Protein AF-0000000086029700 (afdb_homodimer)

Solvent-accessible surface area (backbone atoms only — not comparable to full-atom values): 9489 Å² total; per-residue (Å²): 131,65,52,35,23,38,30,34,36,45,44,77,79,45,100,78,23,64,50,75,41,82,31,35,38,14,77,38,68,68,56,37,50,50,51,49,59,67,33,43,76,22,49,47,34,49,80,44,67,81,25,59,49,75,43,85,39,52,56,65,47,70,49,62,72,76,36,47,86,49,66,68,66,66,65,61,44,76,80,74,69,80,131,132,64,51,34,22,38,32,34,35,44,42,78,78,46,100,80,24,63,50,76,42,83,31,33,40,15,75,38,67,68,56,36,51,49,51,48,60,67,34,43,77,22,50,45,35,48,80,44,67,83,24,58,46,74,42,84,40,50,56,65,46,70,50,63,72,77,38,46,87,49,66,66,64,66,64,61,42,77,81,78,68,80,130

Radius of gyration: 19.11 Å; Cα contacts (8 Å, |Δi|>4): 287; chains: 2; bounding box: 39×76×29 Å

Nearest PDB structures (foldseek):
  7olc-assembly1_LS  TM=3.532E-01  e=3.065E+00  Thermochaetoides thermophila DSM 1495
  7olc-assembly1_LS  TM=3.529E-01  e=3.056E+00  Thermochaetoides thermophila DSM 1495

pLDDT: mean 89.86, std 14.54, range [38.81, 98.88]

Foldseek 3Di:
DFKKKWKKFWDDPDPVDIDIGGDDIGRDPVVNVVSLVVCCVPPPNVVPVVRMDMDIDGPPDDPCPVPDDDCCVVVPPPPPDPD/DFKKKWKKFWDDPDPVDIDIGGDDIGRDPVVSVVSLVVCCVPPPNVVPVVRMDMDIDGPPDDPCPVPDDDCCVVVPPPPPDPD

Secondary structure (DSSP, 8-state):
--EEEEEEEEEEEETTEEEEEEEEEESSHHHHHHHHHHHTTSTTTTT-GGGEEEEEEETT--SSTT----HHHHHHS------/--EEEEEEEEEEEETTEEEEEEEEEESSHHHHHHHHHHHTTSTTGGG-GGGEEEEEEETT--SSTT----HHHHHHS------

InterPro domains:
  IPR055760 Domain of unknown function DUF7336 [PF24024] (2-67)

Structure (mmCIF, N/CA/C/O backbone):
data_AF-0000000086029700-model_v1
#
loop_
_entity.id
_entity.type
_entity.pdbx_description
1 polymer 'DUF7336 domain-containing protein'
#
loop_
_atom_site.group_PDB
_atom_site.id
_atom_site.type_symbol
_atom_site.label_atom_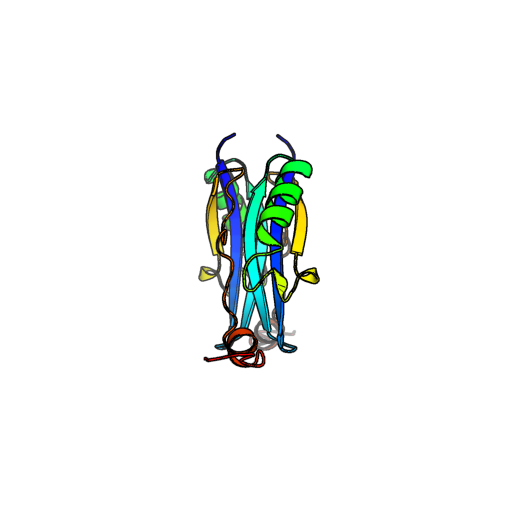id
_atom_site.label_alt_id
_atom_site.label_comp_id
_atom_site.label_asym_id
_atom_site.label_entity_id
_atom_site.label_seq_id
_atom_site.pdbx_PDB_ins_code
_atom_site.Cartn_x
_atom_site.Cartn_y
_atom_site.Cartn_z
_atom_site.occupancy
_atom_site.B_iso_or_equiv
_atom_site.auth_seq_id
_atom_site.auth_comp_id
_atom_site.auth_asym_id
_atom_site.auth_atom_id
_atom_site.pdbx_PDB_model_num
ATOM 1 N N . MET A 1 1 ? 21.453 2.914 -2.566 1 87.19 1 MET A N 1
ATOM 2 C CA . MET A 1 1 ? 20.219 2.586 -3.289 1 87.19 1 MET A CA 1
ATOM 3 C C . MET A 1 1 ? 19.219 3.729 -3.201 1 87.19 1 MET A C 1
ATOM 5 O O . MET A 1 1 ? 18.828 4.129 -2.104 1 87.19 1 MET A O 1
ATOM 9 N N . LYS A 1 2 ? 18.969 4.426 -4.324 1 96.94 2 LYS A N 1
ATOM 10 C CA . LYS A 1 2 ? 18.141 5.629 -4.395 1 96.94 2 LYS A CA 1
ATOM 11 C C . LYS A 1 2 ? 16.672 5.281 -4.605 1 96.94 2 LYS A C 1
ATOM 13 O O . LYS A 1 2 ? 15.781 5.992 -4.125 1 96.94 2 LYS A O 1
ATOM 18 N N . TYR A 1 3 ? 16.469 4.188 -5.281 1 98.56 3 TYR A N 1
ATOM 19 C CA . TYR A 1 3 ? 15.109 3.809 -5.648 1 98.56 3 TYR A CA 1
ATOM 20 C C . TYR A 1 3 ? 14.836 2.352 -5.289 1 98.56 3 TYR A C 1
ATOM 22 O O . TYR A 1 3 ? 15.758 1.528 -5.27 1 98.56 3 TYR A O 1
ATOM 30 N N . VAL A 1 4 ? 13.617 2.031 -4.98 1 98.81 4 VAL A N 1
ATOM 31 C CA . VAL A 1 4 ? 13.086 0.672 -4.898 1 98.81 4 VAL A CA 1
ATOM 32 C C . VAL A 1 4 ? 11.805 0.563 -5.723 1 98.81 4 VAL A C 1
ATOM 34 O O . VAL A 1 4 ? 11.312 1.563 -6.246 1 98.81 4 VAL A O 1
ATOM 37 N N . PHE A 1 5 ? 11.406 -0.665 -5.879 1 98.88 5 PHE A N 1
ATOM 38 C CA . PHE A 1 5 ? 10.211 -0.938 -6.668 1 98.88 5 PHE A CA 1
ATOM 39 C C . PHE A 1 5 ? 9.164 -1.675 -5.836 1 98.88 5 PHE A C 1
ATOM 41 O O . PHE A 1 5 ? 9.43 -2.766 -5.324 1 98.88 5 PHE A O 1
ATOM 48 N N . LEU A 1 6 ? 8.07 -0.982 -5.723 1 98.81 6 LEU A N 1
ATOM 49 C CA . LEU A 1 6 ? 6.949 -1.562 -4.988 1 98.81 6 LEU A CA 1
ATOM 50 C C . LEU A 1 6 ? 6.016 -2.314 -5.934 1 98.81 6 LEU A C 1
ATOM 52 O O . LEU A 1 6 ? 5.547 -1.754 -6.926 1 98.81 6 LEU A O 1
ATOM 56 N N . LEU A 1 7 ? 5.812 -3.623 -5.652 1 98.88 7 LEU A N 1
ATOM 57 C CA . LEU A 1 7 ? 4.844 -4.43 -6.387 1 98.88 7 LEU A CA 1
ATOM 58 C C . LEU A 1 7 ? 3.541 -4.562 -5.605 1 98.88 7 LEU A C 1
ATOM 60 O O . LEU A 1 7 ? 3.557 -4.895 -4.414 1 98.88 7 LEU A O 1
ATOM 64 N N . GLY A 1 8 ? 2.488 -4.25 -6.215 1 98.5 8 GLY A N 1
ATOM 65 C CA . GLY A 1 8 ? 1.173 -4.441 -5.625 1 98.5 8 GLY A CA 1
ATOM 66 C C . GLY A 1 8 ? 0.154 -4.988 -6.605 1 98.5 8 GLY A C 1
ATOM 67 O O . GLY A 1 8 ? 0.476 -5.242 -7.77 1 98.5 8 GLY A O 1
ATOM 68 N N . HIS A 1 9 ? -1.062 -5.289 -6.09 1 98.31 9 HIS A N 1
ATOM 69 C CA . HIS A 1 9 ? -2.193 -5.75 -6.887 1 98.31 9 HIS A CA 1
ATOM 70 C C . HIS A 1 9 ? -3.498 -5.121 -6.406 1 98.31 9 HIS A C 1
ATOM 72 O O . HIS A 1 9 ? -3.736 -5.02 -5.199 1 98.31 9 HIS A O 1
ATOM 78 N N . VAL A 1 10 ? -4.215 -4.66 -7.344 1 96.25 10 VAL A N 1
ATOM 79 C CA . VAL A 1 10 ? -5.492 -4.055 -6.984 1 96.25 10 VAL A CA 1
ATOM 80 C C . VAL A 1 10 ? -6.617 -4.723 -7.773 1 96.25 10 VAL A C 1
ATOM 82 O O . VAL A 1 10 ? -6.488 -4.953 -8.977 1 96.25 10 VAL A O 1
ATOM 85 N N . ARG A 1 11 ? -7.582 -5.145 -7.047 1 92.56 11 ARG A N 1
ATOM 86 C CA . ARG A 1 11 ? -8.805 -5.672 -7.637 1 92.56 11 ARG A CA 1
ATOM 87 C C . ARG A 1 11 ? -10.008 -4.809 -7.262 1 92.56 11 ARG A C 1
ATOM 89 O O . ARG A 1 11 ? -10.266 -4.574 -6.078 1 92.56 11 ARG A O 1
ATOM 96 N N . GLN A 1 12 ? -10.703 -4.395 -8.32 1 87.81 12 GLN A N 1
ATOM 97 C CA . GLN A 1 12 ? -11.93 -3.65 -8.055 1 87.81 12 GLN A CA 1
ATOM 98 C C . GLN A 1 12 ? -13.086 -4.594 -7.723 1 87.81 12 GLN A C 1
ATOM 100 O O . GLN A 1 12 ? -13.586 -5.293 -8.602 1 87.81 12 GLN A O 1
ATOM 105 N N . ARG A 1 13 ? -13.477 -4.617 -6.465 1 83.5 13 ARG A N 1
ATOM 106 C CA . ARG A 1 13 ? -14.555 -5.496 -6.023 1 83.5 13 ARG A CA 1
ATOM 107 C C . ARG A 1 13 ? -15.922 -4.883 -6.336 1 83.5 13 ARG A C 1
ATOM 109 O O . ARG A 1 13 ? -16.859 -5.598 -6.707 1 83.5 13 ARG A O 1
ATOM 116 N N . SER A 1 14 ? -15.969 -3.594 -6.246 1 81.5 14 SER A N 1
ATOM 117 C CA . SER A 1 14 ? -17.156 -2.795 -6.559 1 81.5 14 SER A CA 1
ATOM 118 C C . SER A 1 14 ? -16.766 -1.371 -6.945 1 81.5 14 SER A C 1
ATOM 120 O O . SER A 1 14 ? -15.594 -0.998 -6.879 1 81.5 14 SER A O 1
ATOM 122 N N . PRO A 1 15 ? -17.75 -0.636 -7.348 1 78.56 15 PRO A N 1
ATOM 123 C CA . PRO A 1 15 ? -17.438 0.747 -7.707 1 78.56 15 PRO A CA 1
ATOM 124 C C . PRO A 1 15 ? -16.766 1.516 -6.566 1 78.56 15 PRO A C 1
ATOM 126 O O . PRO A 1 15 ? -16.031 2.479 -6.809 1 78.56 15 PRO A O 1
ATOM 129 N N . TYR A 1 16 ? -16.969 1.039 -5.359 1 75.62 16 TYR A N 1
ATOM 130 C CA . TYR A 1 16 ? -16.484 1.848 -4.246 1 75.62 16 TYR A CA 1
ATOM 131 C C . TYR A 1 16 ? -15.461 1.086 -3.424 1 75.62 16 TYR A C 1
ATOM 133 O O . TYR A 1 16 ? -14.953 1.597 -2.42 1 75.62 16 TYR A O 1
ATOM 141 N N . HIS A 1 17 ? -15.164 -0.103 -3.896 1 81.94 17 HIS A N 1
ATOM 142 C CA . HIS A 1 17 ? -14.312 -0.921 -3.041 1 81.94 17 HIS A CA 1
ATOM 143 C C . HIS A 1 17 ? -13.211 -1.601 -3.848 1 81.94 17 HIS A C 1
ATOM 145 O O . HIS A 1 17 ? -13.492 -2.391 -4.75 1 81.94 17 HIS A O 1
ATOM 151 N N . ASP A 1 18 ? -12.047 -1.181 -3.543 1 87.44 18 ASP A N 1
ATOM 152 C CA . ASP A 1 18 ? -10.875 -1.869 -4.074 1 87.44 18 ASP A CA 1
ATOM 153 C C . ASP A 1 18 ? -10.219 -2.74 -3.006 1 87.44 18 ASP A C 1
ATOM 155 O O . ASP A 1 18 ? -10.266 -2.418 -1.818 1 87.44 18 ASP A O 1
ATOM 159 N N . ASP A 1 19 ? -9.773 -3.822 -3.412 1 91.19 19 ASP A N 1
ATOM 160 C CA . ASP A 1 19 ? -8.922 -4.691 -2.607 1 91.19 19 ASP A CA 1
ATOM 161 C C . ASP A 1 19 ? -7.461 -4.582 -3.047 1 91.19 19 ASP A C 1
ATOM 163 O O . ASP A 1 19 ? -7.09 -5.082 -4.113 1 91.19 19 ASP A O 1
ATOM 167 N N . ILE A 1 20 ? -6.66 -3.869 -2.252 1 94.25 20 ILE A N 1
ATOM 168 C CA . ILE A 1 20 ? -5.266 -3.607 -2.592 1 94.25 20 ILE A CA 1
ATOM 169 C C . ILE A 1 20 ? -4.355 -4.508 -1.763 1 94.25 20 ILE A C 1
ATOM 171 O O . ILE A 1 20 ? -4.559 -4.668 -0.556 1 94.25 20 ILE A O 1
ATOM 175 N N . LYS A 1 21 ? -3.439 -5.113 -2.465 1 95.69 21 LYS A N 1
ATOM 176 C CA . LYS A 1 21 ? -2.441 -5.969 -1.831 1 95.69 21 LYS A CA 1
ATOM 177 C C . LYS A 1 21 ? -1.032 -5.426 -2.047 1 95.69 21 LYS A C 1
ATOM 179 O O . LYS A 1 21 ? -0.647 -5.113 -3.176 1 95.69 21 LYS A O 1
ATOM 184 N N . HIS A 1 22 ? -0.345 -5.27 -0.937 1 97.25 22 HIS A N 1
ATOM 185 C CA . HIS A 1 22 ? 1.093 -5.035 -1.005 1 97.25 22 HIS A CA 1
ATOM 186 C C . HIS A 1 22 ? 1.86 -6.348 -1.109 1 97.25 22 HIS A C 1
ATOM 188 O O . HIS A 1 22 ? 1.905 -7.125 -0.152 1 97.25 22 HIS A O 1
ATOM 194 N N . ILE A 1 23 ? 2.482 -6.562 -2.227 1 98.62 23 ILE A N 1
ATOM 195 C CA . ILE A 1 23 ? 3.117 -7.848 -2.496 1 98.62 23 ILE A CA 1
ATOM 196 C C . ILE A 1 23 ? 4.57 -7.812 -2.033 1 98.62 23 ILE A C 1
ATOM 198 O O . ILE A 1 23 ? 5.082 -8.797 -1.495 1 98.62 23 ILE A O 1
ATOM 202 N N . GLY A 1 24 ? 5.297 -6.785 -2.365 1 98.75 24 GLY A N 1
ATOM 203 C CA . GLY A 1 24 ? 6.684 -6.715 -1.928 1 98.75 24 GLY A CA 1
ATOM 204 C C . GLY A 1 24 ? 7.406 -5.477 -2.43 1 98.75 24 GLY A C 1
ATOM 205 O O . GLY A 1 24 ? 6.859 -4.715 -3.23 1 98.75 24 GLY A O 1
ATOM 206 N N . VAL A 1 25 ? 8.609 -5.305 -1.874 1 98.88 25 VAL A N 1
ATOM 207 C CA . VAL A 1 25 ? 9.539 -4.25 -2.285 1 98.88 25 VAL A CA 1
ATOM 208 C C . VAL A 1 25 ? 10.82 -4.875 -2.828 1 98.88 25 VAL A C 1
ATOM 210 O O . VAL A 1 25 ? 11.398 -5.77 -2.205 1 98.88 25 VAL A O 1
ATOM 213 N N . PHE A 1 26 ? 11.281 -4.355 -3.965 1 98.81 26 PHE A N 1
ATOM 214 C CA . PHE A 1 26 ? 12.398 -4.98 -4.66 1 98.81 26 PHE A CA 1
ATOM 215 C C . PHE A 1 26 ? 13.453 -3.947 -5.031 1 98.81 26 PHE A C 1
ATOM 217 O O . PHE A 1 26 ? 13.125 -2.789 -5.297 1 98.81 26 PHE A O 1
ATOM 224 N N . ALA A 1 27 ? 14.672 -4.375 -5.164 1 98.44 27 ALA A N 1
ATOM 225 C CA . ALA A 1 27 ? 15.805 -3.49 -5.438 1 98.44 27 ALA A CA 1
ATOM 226 C C . ALA A 1 27 ? 15.828 -3.062 -6.902 1 98.44 27 ALA A C 1
ATOM 228 O O . ALA A 1 27 ? 16.281 -1.966 -7.23 1 98.44 27 ALA A O 1
ATOM 229 N N . THR A 1 28 ? 15.359 -3.947 -7.797 1 98.56 28 THR A N 1
ATOM 230 C CA . THR A 1 28 ? 15.375 -3.631 -9.219 1 98.56 28 THR A CA 1
ATOM 231 C C . THR A 1 28 ? 14.008 -3.871 -9.844 1 98.56 28 THR A C 1
ATOM 233 O O . THR A 1 28 ? 13.211 -4.648 -9.32 1 98.56 28 THR A O 1
ATOM 236 N N . LEU A 1 29 ? 13.75 -3.148 -10.922 1 98.75 29 LEU A N 1
ATOM 237 C CA . LEU A 1 29 ? 12.531 -3.385 -11.688 1 98.75 29 LEU A CA 1
ATOM 238 C C . LEU A 1 29 ? 12.461 -4.836 -12.156 1 98.75 29 LEU A C 1
ATOM 240 O O . LEU A 1 29 ? 11.383 -5.441 -12.133 1 98.75 29 LEU A O 1
ATOM 244 N N . ALA A 1 30 ? 13.578 -5.441 -12.594 1 98.75 30 ALA A N 1
ATOM 245 C CA . ALA A 1 30 ? 13.641 -6.82 -13.07 1 98.75 30 ALA A CA 1
ATOM 246 C C . ALA A 1 30 ? 13.164 -7.793 -11.992 1 98.75 30 ALA A C 1
ATOM 248 O O . ALA A 1 30 ? 12.414 -8.727 -12.273 1 98.75 30 ALA A O 1
ATOM 249 N N . ASP A 1 31 ? 13.57 -7.582 -10.719 1 98.62 31 ASP A N 1
ATOM 250 C CA . ASP A 1 31 ? 13.156 -8.445 -9.617 1 98.62 31 ASP A CA 1
ATOM 251 C C . ASP A 1 31 ? 11.656 -8.328 -9.359 1 98.62 31 ASP A C 1
ATOM 253 O O . ASP A 1 31 ? 10.992 -9.328 -9.055 1 98.62 31 ASP A O 1
ATOM 257 N N . ALA A 1 32 ? 11.117 -7.109 -9.406 1 98.88 32 ALA A N 1
ATOM 258 C CA . ALA A 1 32 ? 9.688 -6.906 -9.219 1 98.88 32 ALA A CA 1
ATOM 259 C C . ALA A 1 32 ? 8.883 -7.617 -10.305 1 98.88 32 ALA A C 1
ATOM 261 O O . ALA A 1 32 ? 7.875 -8.266 -10.008 1 98.88 32 ALA A O 1
ATOM 262 N N . ARG A 1 33 ? 9.336 -7.496 -11.516 1 98.88 33 ARG A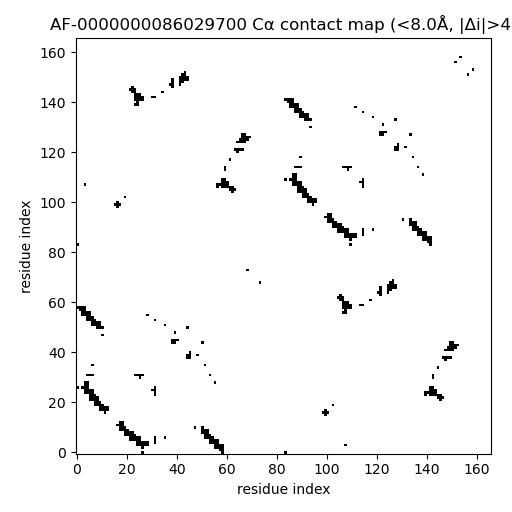 N 1
ATOM 263 C CA . ARG A 1 33 ? 8.664 -8.148 -12.633 1 98.88 33 ARG A CA 1
ATOM 264 C C . ARG A 1 33 ? 8.742 -9.664 -12.516 1 98.88 33 ARG A C 1
ATOM 266 O O . ARG A 1 33 ? 7.793 -10.367 -12.859 1 98.88 33 ARG A O 1
ATOM 273 N N . HIS A 1 34 ? 9.883 -10.148 -12.07 1 98.75 34 HIS A N 1
ATOM 274 C CA . HIS A 1 34 ? 10.016 -11.578 -11.828 1 98.75 34 HIS A CA 1
ATOM 275 C C . HIS A 1 34 ? 9 -12.062 -10.789 1 98.75 34 HIS A C 1
ATOM 277 O O . HIS A 1 34 ? 8.359 -13.094 -10.977 1 98.75 34 HIS A O 1
ATOM 283 N N . ALA A 1 35 ? 8.875 -11.344 -9.688 1 98.81 35 ALA A N 1
ATOM 284 C CA . ALA A 1 35 ? 7.887 -11.664 -8.656 1 98.81 35 ALA A CA 1
ATOM 285 C C . ALA A 1 35 ? 6.473 -11.633 -9.227 1 98.81 35 ALA A C 1
ATOM 287 O O . ALA A 1 35 ? 5.664 -12.523 -8.953 1 98.81 35 ALA A O 1
ATOM 288 N N . GLN A 1 36 ? 6.207 -10.555 -10.023 1 98.88 36 GLN A N 1
ATOM 289 C CA . GLN A 1 36 ? 4.922 -10.477 -10.703 1 98.88 36 GLN A CA 1
ATOM 290 C C . GLN A 1 36 ? 4.66 -11.734 -11.531 1 98.88 36 GLN A C 1
ATOM 292 O O . GLN A 1 36 ? 3.572 -12.312 -11.469 1 98.88 36 GLN A O 1
ATOM 297 N N . ALA A 1 37 ? 5.617 -12.211 -12.312 1 98.69 37 ALA A N 1
ATOM 298 C CA . ALA A 1 37 ? 5.492 -13.383 -13.164 1 98.69 37 ALA A CA 1
ATOM 299 C C . ALA A 1 37 ? 5.242 -14.641 -12.336 1 98.69 37 ALA A C 1
ATOM 301 O O . ALA A 1 37 ? 4.457 -15.508 -12.734 1 98.69 37 ALA A O 1
ATOM 302 N N . GLN A 1 38 ? 5.883 -14.719 -11.195 1 98.38 38 GLN A N 1
ATOM 303 C CA . GLN A 1 38 ? 5.715 -15.875 -10.32 1 98.38 38 GLN A CA 1
ATOM 304 C C . GLN A 1 38 ? 4.289 -15.945 -9.781 1 98.38 38 GLN A C 1
ATOM 306 O O . GLN A 1 38 ? 3.768 -17.047 -9.539 1 98.38 38 GLN A O 1
ATOM 311 N N . LEU A 1 39 ? 3.674 -14.812 -9.617 1 98.56 39 LEU A N 1
ATOM 312 C CA . LEU A 1 39 ? 2.359 -14.781 -8.984 1 98.56 39 LEU A CA 1
ATOM 313 C C . LEU A 1 39 ? 1.251 -14.852 -10.031 1 98.56 39 LEU A C 1
ATOM 315 O O . LEU A 1 39 ? 0.107 -15.18 -9.703 1 98.56 39 LEU A O 1
ATOM 319 N N . SER A 1 40 ? 1.529 -14.57 -11.32 1 97.81 40 SER A N 1
ATOM 320 C CA . SER A 1 40 ? 0.536 -14.344 -12.367 1 97.81 40 SER A CA 1
ATOM 321 C C . SER A 1 40 ? -0.312 -15.586 -12.609 1 97.81 40 SER A C 1
ATOM 323 O O . SER A 1 40 ? -1.45 -15.484 -13.07 1 97.81 40 SER A O 1
ATOM 325 N N . ASP A 1 41 ? 0.172 -16.781 -12.227 1 96.75 41 ASP A N 1
ATOM 326 C CA . ASP A 1 41 ? -0.606 -18 -12.477 1 96.75 41 ASP A CA 1
ATOM 327 C C . ASP A 1 41 ? -1.24 -18.516 -11.188 1 96.75 41 ASP A C 1
ATOM 329 O O . ASP A 1 41 ? -1.928 -19.547 -11.203 1 96.75 41 ASP A O 1
ATOM 333 N N . LYS A 1 42 ? -1.031 -17.891 -10.094 1 96.94 42 LYS A N 1
ATOM 334 C CA . LYS A 1 42 ? -1.57 -18.312 -8.805 1 96.94 42 LYS A CA 1
ATOM 335 C C . LYS A 1 42 ? -3.055 -17.984 -8.695 1 96.94 42 LYS A C 1
ATOM 337 O O . LYS A 1 42 ? -3.527 -17.016 -9.289 1 96.94 42 LYS A O 1
ATOM 342 N N . PRO A 1 43 ? -3.783 -18.766 -7.84 1 95.19 43 PRO A N 1
ATOM 343 C CA . PRO A 1 43 ? -5.199 -18.469 -7.617 1 95.19 43 PRO A CA 1
ATOM 344 C C . PRO A 1 43 ? -5.445 -17.016 -7.219 1 95.19 43 PRO A C 1
ATOM 346 O O . PRO A 1 43 ? -4.684 -16.453 -6.426 1 95.19 43 PRO A O 1
ATOM 349 N N . GLY A 1 44 ? -6.523 -16.406 -7.781 1 94.62 44 GLY A N 1
ATOM 350 C CA . GLY A 1 44 ? -6.809 -15 -7.539 1 94.62 44 GLY A CA 1
ATOM 351 C C . GLY A 1 44 ? -6.105 -14.07 -8.508 1 94.62 44 GLY A C 1
ATOM 352 O O . GLY A 1 44 ? -6.754 -13.359 -9.273 1 94.62 44 GLY A O 1
ATOM 353 N N . PHE A 1 45 ? -4.793 -14.172 -8.555 1 97.06 45 PHE A N 1
ATOM 354 C CA . PHE A 1 45 ? -3.996 -13.32 -9.43 1 97.06 45 PHE A CA 1
ATOM 355 C C . PHE A 1 45 ? -4.254 -13.648 -10.898 1 97.06 45 PHE A C 1
ATOM 357 O O . PHE A 1 45 ? -4.34 -12.75 -11.734 1 97.06 45 PHE A O 1
ATOM 364 N N . ARG A 1 46 ? -4.426 -14.938 -11.141 1 95.69 46 ARG A N 1
ATOM 365 C CA . ARG A 1 46 ? -4.633 -15.359 -12.523 1 95.69 46 ARG A CA 1
ATOM 366 C C . ARG A 1 46 ? -5.98 -14.891 -13.047 1 95.69 46 ARG A C 1
ATOM 368 O O . ARG A 1 46 ? -6.164 -14.734 -14.258 1 95.69 46 ARG A O 1
ATOM 375 N N . ASP A 1 47 ? -6.938 -14.648 -12.148 1 94.06 47 ASP A N 1
ATOM 376 C CA . ASP A 1 47 ? -8.281 -14.211 -12.516 1 94.06 47 ASP A CA 1
ATOM 377 C C . ASP A 1 47 ? -8.328 -12.695 -12.719 1 94.06 47 ASP A C 1
ATOM 379 O O . ASP A 1 47 ? -9.266 -12.18 -13.336 1 94.06 47 ASP A O 1
ATOM 383 N N . TYR A 1 48 ? -7.367 -12 -12.18 1 95.31 48 TYR A N 1
ATOM 384 C CA . TYR A 1 48 ? -7.293 -10.547 -12.281 1 95.31 48 TYR A CA 1
ATOM 385 C C . TYR A 1 48 ? -5.902 -10.094 -12.711 1 95.31 48 TYR A C 1
ATOM 387 O O . TYR A 1 48 ? -5.246 -9.32 -12 1 95.31 48 TYR A O 1
ATOM 395 N N . PRO A 1 49 ? -5.398 -10.508 -13.93 1 96.81 49 PRO A N 1
ATOM 396 C CA . PRO A 1 49 ? -4.012 -10.273 -14.344 1 96.81 49 PRO A CA 1
ATOM 397 C C . PRO A 1 49 ? -3.689 -8.797 -14.531 1 96.81 49 PRO A C 1
ATOM 399 O O . PRO A 1 49 ? -2.531 -8.391 -14.406 1 96.81 49 PRO A O 1
ATOM 402 N N . ASP A 1 50 ? -4.711 -7.969 -14.711 1 97.25 50 ASP A N 1
ATOM 403 C CA . ASP A 1 50 ? -4.488 -6.551 -14.977 1 97.25 50 ASP A CA 1
ATOM 404 C C . ASP A 1 50 ? -4.383 -5.766 -13.672 1 97.25 50 ASP A C 1
ATOM 406 O O . ASP A 1 50 ? -4.164 -4.551 -13.688 1 97.25 50 ASP A O 1
ATOM 410 N N . GLY A 1 51 ? -4.492 -6.43 -12.578 1 97.81 51 GLY A N 1
ATOM 411 C CA . GLY A 1 51 ? -4.484 -5.77 -11.281 1 97.81 51 GLY A CA 1
ATOM 412 C C . GLY A 1 51 ? -3.086 -5.473 -10.773 1 97.81 51 GLY A C 1
ATOM 413 O O . GLY A 1 51 ? -2.916 -4.719 -9.812 1 97.81 51 GLY A O 1
ATOM 414 N N . PHE A 1 52 ? -2.061 -6.008 -11.461 1 98.75 52 PHE A N 1
ATOM 415 C CA . PHE A 1 52 ? -0.691 -5.816 -10.992 1 98.75 52 PHE A CA 1
ATOM 416 C C . PHE A 1 52 ? -0.196 -4.414 -11.32 1 98.75 52 PHE A C 1
ATOM 418 O O . PHE A 1 52 ? -0.482 -3.887 -12.398 1 98.75 52 PHE A O 1
ATOM 425 N N . TYR A 1 53 ? 0.542 -3.877 -10.414 1 98.5 53 TYR A N 1
ATOM 426 C CA . TYR A 1 53 ? 1.25 -2.635 -10.703 1 98.5 53 TYR A CA 1
ATOM 427 C C . TYR A 1 53 ? 2.617 -2.617 -10.031 1 98.5 53 TYR A C 1
ATOM 429 O O . TYR A 1 53 ? 2.836 -3.318 -9.039 1 98.5 53 TYR A O 1
ATOM 437 N N . ILE A 1 54 ? 3.494 -1.871 -10.586 1 98.81 54 ILE A N 1
ATOM 438 C CA . ILE A 1 54 ? 4.824 -1.619 -10.039 1 98.81 54 ILE A CA 1
ATOM 439 C C . ILE A 1 54 ? 5.078 -0.115 -9.977 1 98.81 54 ILE A C 1
ATOM 441 O O . ILE A 1 54 ? 4.957 0.584 -10.984 1 98.81 54 ILE A O 1
ATOM 445 N N . ASP A 1 55 ? 5.406 0.333 -8.781 1 98.56 55 ASP A N 1
ATOM 446 C CA . ASP A 1 55 ? 5.742 1.74 -8.594 1 98.56 55 ASP A CA 1
ATOM 447 C C . ASP A 1 55 ? 7.227 1.916 -8.281 1 98.56 55 ASP A C 1
ATOM 449 O O . ASP A 1 55 ? 7.746 1.295 -7.352 1 98.56 55 ASP A O 1
ATOM 453 N N . LYS A 1 56 ? 7.879 2.734 -9.109 1 98.75 56 LYS A N 1
ATOM 454 C CA . LYS A 1 56 ? 9.227 3.166 -8.742 1 98.75 56 LYS A CA 1
ATOM 455 C C . LYS A 1 56 ? 9.18 4.184 -7.605 1 98.75 56 LYS A C 1
ATOM 457 O O . LYS A 1 56 ? 8.562 5.238 -7.73 1 98.75 56 LYS A O 1
ATOM 462 N N . CYS A 1 57 ? 9.805 3.869 -6.484 1 98.69 57 CYS A N 1
ATOM 463 C CA . CYS A 1 57 ? 9.734 4.695 -5.285 1 98.69 57 CYS A CA 1
ATOM 464 C C . CYS A 1 57 ? 11.109 5.25 -4.926 1 98.69 57 CYS A C 1
ATOM 466 O O . CYS A 1 57 ? 12.062 4.488 -4.758 1 98.69 57 CYS A O 1
ATOM 468 N N . GLU A 1 58 ? 11.242 6.535 -4.832 1 98.81 58 GLU A N 1
ATOM 469 C CA . GLU A 1 58 ? 12.445 7.137 -4.258 1 98.81 58 GLU A CA 1
ATOM 470 C C . GLU A 1 58 ? 12.477 6.957 -2.742 1 98.81 58 GLU A C 1
ATOM 472 O O . GLU A 1 58 ? 11.531 7.332 -2.043 1 98.81 58 GLU A O 1
ATOM 477 N N . ILE A 1 59 ? 13.57 6.344 -2.295 1 98.69 59 ILE A N 1
ATOM 478 C CA . ILE A 1 59 ? 13.695 6.113 -0.86 1 98.69 59 ILE A CA 1
ATOM 479 C C . ILE A 1 59 ? 13.742 7.449 -0.124 1 98.69 59 ILE A C 1
ATOM 481 O O . ILE A 1 59 ? 14.508 8.344 -0.489 1 98.69 59 ILE A O 1
ATOM 485 N N . GLY A 1 60 ? 12.852 7.637 0.831 1 98.56 60 GLY A N 1
ATOM 486 C CA . GLY A 1 60 ? 12.852 8.828 1.666 1 98.56 60 GLY A CA 1
ATOM 487 C C . GLY A 1 60 ? 11.844 9.867 1.222 1 98.56 60 GLY A C 1
ATOM 488 O O . GLY A 1 60 ? 11.625 10.859 1.917 1 98.56 60 GLY A O 1
ATOM 489 N N . ARG A 1 61 ? 11.297 9.695 0.012 1 98.5 61 ARG A N 1
ATOM 490 C CA . 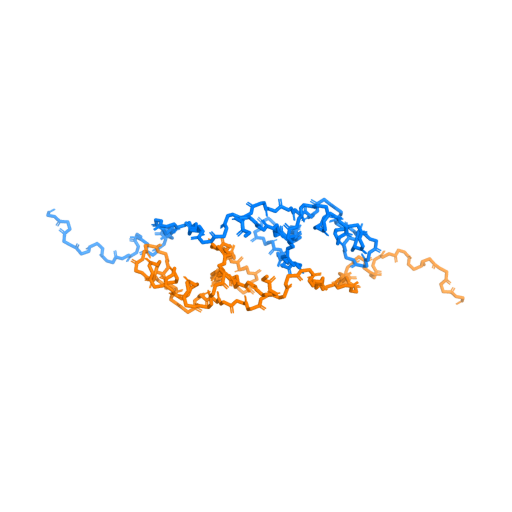ARG A 1 61 ? 10.297 10.648 -0.465 1 98.5 61 ARG A CA 1
ATOM 491 C C . ARG A 1 61 ? 8.992 10.516 0.314 1 98.5 61 ARG A C 1
ATOM 493 O O . ARG A 1 61 ? 8.484 9.406 0.501 1 98.5 61 ARG A O 1
ATOM 500 N N . ILE A 1 62 ? 8.5 11.648 0.751 1 98.44 62 ILE A N 1
ATOM 501 C CA . ILE A 1 62 ? 7.227 11.68 1.453 1 98.44 62 ILE A CA 1
ATOM 502 C C . ILE A 1 62 ? 6.117 12.086 0.485 1 98.44 62 ILE A C 1
ATOM 504 O O . ILE A 1 62 ? 6.09 13.219 0.003 1 98.44 62 ILE A O 1
ATOM 508 N N . ASN A 1 63 ? 5.207 11.234 0.172 1 98.19 63 ASN A N 1
ATOM 509 C CA . ASN A 1 63 ? 4 11.562 -0.578 1 98.19 63 ASN A CA 1
ATOM 510 C C . ASN A 1 63 ? 2.875 12.023 0.344 1 98.19 63 ASN A C 1
ATOM 512 O O . ASN A 1 63 ? 2.949 11.844 1.561 1 98.19 63 ASN A O 1
ATOM 516 N N . TRP A 1 64 ? 1.862 12.812 -0.227 1 97.38 64 TRP A N 1
ATOM 517 C CA . TRP A 1 64 ? 0.726 13.336 0.528 1 97.38 64 TRP A CA 1
ATOM 518 C C . TRP A 1 64 ? 1.176 14.383 1.537 1 97.38 64 TRP A C 1
ATOM 520 O O . TRP A 1 64 ? 0.595 14.508 2.617 1 97.38 64 TRP A O 1
ATOM 530 N N . SER A 1 65 ? 2.258 15.047 1.214 1 97 65 SER A N 1
ATOM 531 C CA . SER A 1 65 ? 2.889 15.945 2.174 1 97 65 SER A CA 1
ATOM 532 C C . SER A 1 65 ? 1.948 17.078 2.572 1 97 65 SER A C 1
ATOM 534 O O . SER A 1 65 ? 2.1 17.672 3.643 1 97 65 SER A O 1
ATOM 536 N N . ASP A 1 66 ? 0.873 17.344 1.763 1 95.88 66 ASP A N 1
ATOM 537 C CA . ASP A 1 66 ? -0.091 18.391 2.078 1 95.88 66 ASP A CA 1
ATOM 538 C C . ASP A 1 66 ? -1.307 17.828 2.803 1 95.88 66 ASP A C 1
ATOM 540 O O . ASP A 1 66 ? -2.203 18.562 3.203 1 95.88 66 ASP A O 1
ATOM 544 N N . GLY A 1 67 ? -1.314 16.516 2.938 1 96.38 67 GLY A N 1
ATOM 545 C CA . GLY A 1 67 ? -2.455 15.836 3.539 1 96.38 67 GLY A CA 1
ATOM 546 C C . GLY A 1 67 ? -3.529 15.469 2.533 1 96.38 67 GLY A C 1
ATOM 547 O O . GLY A 1 67 ? -3.242 15.289 1.347 1 96.38 67 GLY A O 1
ATOM 548 N N . PHE A 1 68 ? -4.707 15.078 2.951 1 94.38 68 PHE A N 1
ATOM 549 C CA . PHE A 1 68 ? -5.863 14.773 2.119 1 94.38 68 PHE A CA 1
ATOM 550 C C . PHE A 1 68 ? -7.141 15.336 2.73 1 94.38 68 PHE A C 1
ATOM 552 O O . PHE A 1 68 ? -7.207 15.57 3.939 1 94.38 68 PHE A O 1
ATOM 559 N N . PHE A 1 69 ? -8.109 15.578 1.895 1 87.19 69 PHE A N 1
ATOM 560 C CA . PHE A 1 69 ? -9.312 16.281 2.332 1 87.19 69 PHE A CA 1
ATOM 561 C C . PHE A 1 69 ? -10.492 15.328 2.424 1 87.19 69 PHE A C 1
ATOM 563 O O . PHE A 1 69 ? -10.641 14.43 1.591 1 87.19 69 PHE A O 1
ATOM 570 N N . ASN A 1 70 ? -11.086 15.477 3.596 1 76.81 70 ASN A N 1
ATOM 571 C CA . ASN A 1 70 ? -12.422 14.914 3.801 1 76.81 70 ASN A CA 1
ATOM 572 C C . ASN A 1 70 ? -13.477 16.016 3.93 1 76.81 70 ASN A C 1
ATOM 574 O O . ASN A 1 70 ? -13.5 16.75 4.918 1 76.81 70 ASN A O 1
ATOM 578 N N . TRP A 1 71 ? -14.32 16.188 2.932 1 73.31 71 TRP A N 1
ATOM 579 C CA . TRP A 1 71 ? -15.273 17.297 2.879 1 73.31 71 TRP A CA 1
ATOM 580 C C . TRP A 1 71 ? -16.203 17.266 4.082 1 73.31 71 TRP A C 1
ATOM 582 O O . TRP A 1 71 ? -16.562 18.312 4.629 1 73.31 71 TRP A O 1
ATOM 592 N N . TYR A 1 72 ? -16.609 16.141 4.504 1 71.06 72 TYR A N 1
ATOM 593 C CA . TYR A 1 72 ? -17.5 16 5.648 1 71.06 72 TYR A CA 1
ATOM 594 C C . TYR A 1 72 ? -16.875 16.609 6.902 1 71.06 72 TYR A C 1
ATOM 596 O O . TYR A 1 72 ? -17.531 17.344 7.637 1 71.06 72 TYR A O 1
ATOM 604 N N . THR A 1 73 ? -15.664 16.312 7.133 1 66.62 73 THR A N 1
ATOM 605 C CA . THR A 1 73 ? -14.992 16.797 8.336 1 66.62 73 THR A CA 1
ATOM 606 C C . THR A 1 73 ? -14.625 18.281 8.188 1 66.62 73 THR A C 1
ATOM 608 O O . THR A 1 73 ? -14.672 19.031 9.164 1 66.62 73 THR A O 1
ATOM 611 N N . GLU A 1 74 ? -14.391 18.562 6.934 1 71.75 74 GLU A N 1
ATOM 612 C CA . GLU A 1 74 ? -13.953 19.938 6.703 1 71.75 74 GLU A CA 1
ATOM 613 C C . GLU A 1 74 ? -15.133 20.906 6.75 1 71.75 74 GLU A C 1
ATOM 615 O O . GLU A 1 74 ? -15.008 22.031 7.254 1 71.75 74 GLU A O 1
ATOM 620 N N . PHE A 1 75 ? -16.234 20.453 6.352 1 70 75 PHE A N 1
ATOM 621 C CA . PHE A 1 75 ? -17.375 21.375 6.289 1 70 75 PHE A CA 1
ATOM 622 C C .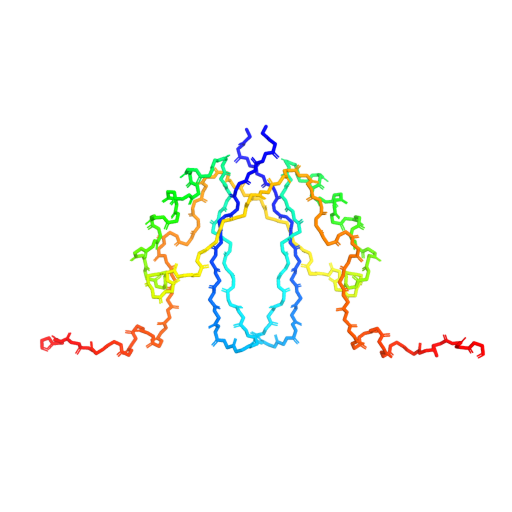 PHE A 1 75 ? -18.219 21.266 7.547 1 70 75 PHE A C 1
ATOM 624 O O . PHE A 1 75 ? -18.953 22.203 7.887 1 70 75 PHE A O 1
ATOM 631 N N . ALA A 1 76 ? -18.219 20.156 8.242 1 65.19 76 ALA A N 1
ATOM 632 C CA . ALA A 1 76 ? -19 19.984 9.461 1 65.19 76 ALA A CA 1
ATOM 633 C C . ALA A 1 76 ? -18.328 20.688 10.641 1 65.19 76 ALA A C 1
ATOM 63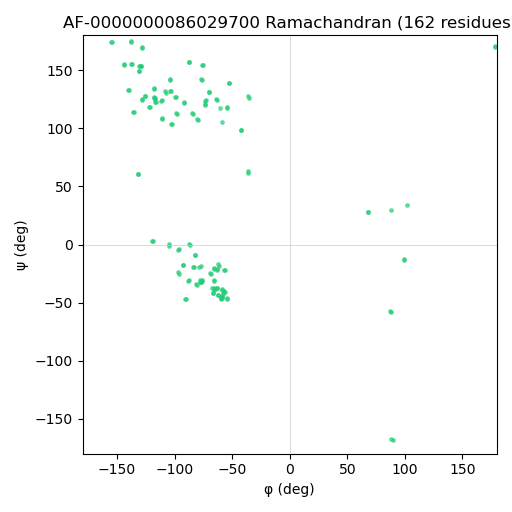5 O O . ALA A 1 76 ? -18.922 20.812 11.719 1 65.19 76 ALA A O 1
ATOM 636 N N . LYS A 1 77 ? -17.141 20.953 10.5 1 64.5 77 LYS A N 1
ATOM 637 C CA . LYS A 1 77 ? -16.547 21.688 11.617 1 64.5 77 LYS A CA 1
ATOM 638 C C . LYS A 1 77 ? -17.312 22.953 11.922 1 64.5 77 LYS A C 1
ATOM 640 O O . LYS A 1 77 ? -17.734 23.672 11.008 1 64.5 77 LYS A O 1
ATOM 645 N N . PRO A 1 78 ? -17.859 23.016 13.133 1 60.16 78 PRO A N 1
ATOM 646 C CA . PRO A 1 78 ? -18.609 24.25 13.414 1 60.16 78 PRO A CA 1
ATOM 647 C C . PRO A 1 78 ? -17.906 25.5 12.906 1 60.16 78 PRO A C 1
ATOM 649 O O . PRO A 1 78 ? -16.672 25.609 13 1 60.16 78 PRO A O 1
ATOM 652 N N . GLN A 1 79 ? -18.344 25.984 11.688 1 55.84 79 GLN A N 1
ATOM 653 C CA . GLN A 1 79 ? -17.891 27.312 11.289 1 55.84 79 GLN A CA 1
ATOM 654 C C . GLN A 1 79 ? -17.797 28.25 12.5 1 55.84 79 GLN A C 1
ATOM 656 O O . GLN A 1 79 ? -18.828 28.656 13.047 1 55.84 79 GLN A O 1
ATOM 661 N N . ASP A 1 80 ? -17.062 27.969 13.297 1 44.5 80 ASP A N 1
ATOM 662 C CA . ASP A 1 80 ? -16.781 28.953 14.336 1 44.5 80 ASP A CA 1
ATOM 663 C C . ASP A 1 80 ? -16.203 30.234 13.74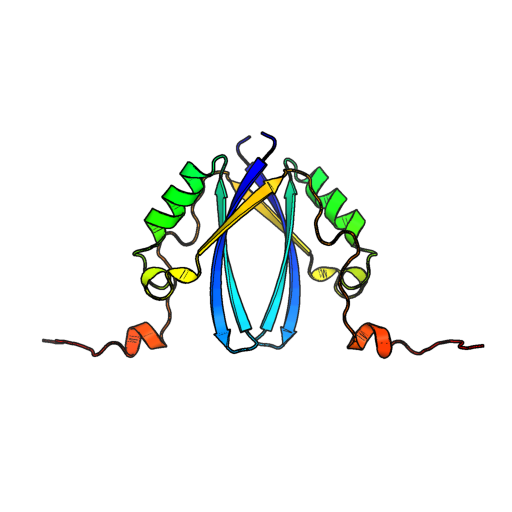2 1 44.5 80 ASP A C 1
ATOM 665 O O . ASP A 1 80 ? -15.242 30.188 12.977 1 44.5 80 ASP A O 1
ATOM 669 N N . GLY A 1 81 ? -16.734 31.469 13.781 1 51.28 81 GLY A N 1
ATOM 670 C CA . GLY A 1 81 ? -16.531 32.906 13.734 1 51.28 81 GLY A CA 1
ATOM 671 C C . GLY A 1 81 ? -16.547 33.469 12.328 1 51.28 81 GLY A C 1
ATOM 672 O O . GLY A 1 81 ? -15.977 34.531 12.062 1 51.28 81 GLY A O 1
ATOM 673 N N . ALA A 1 82 ? -17.219 33.031 11.203 1 48.66 82 ALA A N 1
ATOM 674 C CA . ALA A 1 82 ? -17.297 34.031 10.172 1 48.66 82 ALA A CA 1
ATOM 675 C C . ALA A 1 82 ? -17.453 35.438 10.789 1 48.66 82 ALA A C 1
ATOM 677 O O . ALA A 1 82 ? -18.219 35.625 11.727 1 48.66 82 ALA A O 1
ATOM 678 N N . PRO A 1 83 ? -16.453 36.562 10.375 1 38.81 83 PRO A N 1
ATOM 679 C CA . PRO A 1 83 ? -16.953 37.875 10.766 1 38.81 83 PRO A CA 1
ATOM 680 C C . PRO A 1 83 ? -18.359 38.156 10.25 1 38.81 83 PRO A C 1
ATOM 682 O O . PRO A 1 83 ? -18.797 37.531 9.281 1 38.81 83 PRO A O 1
ATOM 685 N N . MET B 1 1 ? 21.469 -3.156 1.727 1 87.06 1 MET B N 1
ATOM 686 C CA . MET B 1 1 ? 20.25 -2.848 2.463 1 87.06 1 MET B CA 1
ATOM 687 C C . MET B 1 1 ? 19.266 -4.008 2.387 1 87.06 1 MET B C 1
ATOM 689 O O . MET B 1 1 ? 18.859 -4.414 1.296 1 87.06 1 MET B O 1
ATOM 693 N N . LYS B 1 2 ? 19.031 -4.691 3.514 1 96.88 2 LYS B N 1
ATOM 694 C CA . LYS B 1 2 ? 18.219 -5.91 3.594 1 96.88 2 LYS B CA 1
ATOM 695 C C . LYS B 1 2 ? 16.75 -5.582 3.811 1 96.88 2 LYS B C 1
ATOM 697 O O . LYS B 1 2 ? 15.875 -6.301 3.324 1 96.88 2 LYS B O 1
ATOM 702 N N . TYR B 1 3 ? 16.547 -4.5 4.488 1 98.56 3 TYR B N 1
ATOM 703 C CA . TYR B 1 3 ? 15.18 -4.137 4.859 1 98.56 3 TYR B CA 1
ATOM 704 C C . TYR B 1 3 ? 14.891 -2.686 4.504 1 98.56 3 TYR B C 1
ATOM 706 O O . TYR B 1 3 ? 15.797 -1.849 4.48 1 98.56 3 TYR B O 1
ATOM 714 N N . VAL B 1 4 ? 13.656 -2.381 4.195 1 98.81 4 VAL B N 1
ATOM 715 C CA . VAL B 1 4 ? 13.109 -1.029 4.117 1 98.81 4 VAL B CA 1
ATOM 716 C C . VAL B 1 4 ? 11.828 -0.939 4.949 1 98.81 4 VAL B C 1
ATOM 718 O O . VAL B 1 4 ? 11.352 -1.946 5.477 1 98.81 4 VAL B O 1
ATOM 721 N N . PHE B 1 5 ? 11.406 0.28 5.098 1 98.88 5 PHE B N 1
ATOM 722 C CA . PHE B 1 5 ? 10.203 0.535 5.891 1 98.88 5 PHE B CA 1
ATOM 723 C C . PHE B 1 5 ? 9.148 1.255 5.059 1 98.88 5 PHE B C 1
ATOM 725 O O . PHE B 1 5 ? 9.398 2.348 4.543 1 98.88 5 PHE B O 1
ATOM 732 N N . LEU B 1 6 ? 8.062 0.556 4.945 1 98.81 6 LEU B N 1
ATOM 733 C CA . LEU B 1 6 ? 6.934 1.116 4.215 1 98.81 6 LEU B CA 1
ATOM 734 C C . LEU B 1 6 ? 5.988 1.854 5.156 1 98.81 6 LEU B C 1
ATOM 736 O O . LEU B 1 6 ? 5.527 1.286 6.148 1 98.81 6 LEU B O 1
ATOM 740 N N . LEU B 1 7 ? 5.77 3.158 4.883 1 98.88 7 LEU B N 1
ATOM 741 C CA . LEU B 1 7 ? 4.793 3.953 5.617 1 98.88 7 LEU B CA 1
ATOM 742 C C . LEU B 1 7 ? 3.486 4.066 4.836 1 98.88 7 LEU B C 1
ATOM 744 O O . LEU B 1 7 ? 3.494 4.395 3.65 1 98.88 7 LEU B O 1
ATOM 748 N N . GLY B 1 8 ? 2.438 3.74 5.449 1 98.5 8 GLY B N 1
ATOM 749 C CA . GLY B 1 8 ? 1.118 3.906 4.863 1 98.5 8 GLY B CA 1
ATOM 750 C C . GLY B 1 8 ? 0.092 4.449 5.84 1 98.5 8 GLY B C 1
ATOM 751 O O . GLY B 1 8 ? 0.409 4.699 7.004 1 98.5 8 GLY B O 1
ATOM 752 N N . HIS B 1 9 ? -1.124 4.742 5.328 1 98.25 9 HIS B N 1
ATOM 753 C CA . HIS B 1 9 ? -2.262 5.191 6.121 1 98.25 9 HIS B CA 1
ATOM 754 C C . HIS B 1 9 ? -3.557 4.543 5.645 1 98.25 9 HIS B C 1
ATOM 756 O O . HIS B 1 9 ? -3.795 4.438 4.438 1 98.25 9 HIS B O 1
ATOM 762 N N . VAL B 1 10 ? -4.277 4.07 6.57 1 96.19 10 VAL B N 1
ATOM 763 C CA . VAL B 1 10 ? -5.547 3.449 6.215 1 96.19 10 VAL B CA 1
ATOM 764 C C . VAL B 1 10 ? -6.68 4.102 7.008 1 96.19 10 VAL B C 1
ATOM 766 O O . VAL B 1 10 ? -6.547 4.336 8.211 1 96.19 10 VAL B O 1
ATOM 769 N N . ARG B 1 11 ? -7.641 4.512 6.297 1 92.5 11 ARG B N 1
ATOM 770 C CA . ARG B 1 11 ? -8.875 5.023 6.891 1 92.5 11 ARG B CA 1
ATOM 771 C C . ARG B 1 11 ? -10.06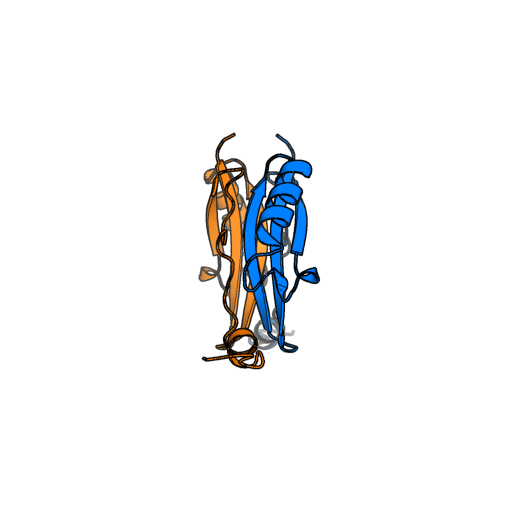2 4.156 6.508 1 92.5 11 ARG B C 1
ATOM 773 O O . ARG B 1 11 ? -10.32 3.932 5.324 1 92.5 11 ARG B O 1
ATOM 780 N N . GLN B 1 12 ? -10.758 3.707 7.562 1 87.75 12 GLN B N 1
ATOM 781 C CA . GLN B 1 12 ? -11.977 2.951 7.293 1 87.75 12 GLN B CA 1
ATOM 782 C C . GLN B 1 12 ? -13.141 3.883 6.969 1 87.75 12 GLN B C 1
ATOM 784 O O . GLN B 1 12 ? -13.648 4.578 7.848 1 87.75 12 GLN B O 1
ATOM 789 N N . ARG B 1 13 ? -13.523 3.908 5.711 1 83.44 13 ARG B N 1
ATOM 790 C CA . ARG B 1 13 ? -14.609 4.773 5.27 1 83.44 13 ARG B CA 1
ATOM 791 C C . ARG B 1 13 ? -15.969 4.152 5.59 1 83.44 13 ARG B C 1
ATOM 793 O O . ARG B 1 13 ? -16.906 4.855 5.969 1 83.44 13 ARG B O 1
ATOM 800 N N . SER B 1 14 ? -16.016 2.855 5.492 1 81.19 14 SER B N 1
ATOM 801 C CA . SER B 1 14 ? -17.188 2.043 5.812 1 81.19 14 SER B CA 1
ATOM 802 C C . SER B 1 14 ? -16.781 0.625 6.199 1 81.19 14 SER B C 1
ATOM 804 O O . SER B 1 14 ? -15.609 0.265 6.129 1 81.19 14 SER B O 1
ATOM 806 N N . PRO B 1 15 ? -17.766 -0.104 6.602 1 78.38 15 PRO B N 1
ATOM 807 C CA . PRO B 1 15 ? -17.422 -1.48 6.969 1 78.38 15 PRO B CA 1
ATOM 808 C C . PRO B 1 15 ? -16.75 -2.244 5.824 1 78.38 15 PRO B C 1
ATOM 810 O O . PRO B 1 15 ? -16.016 -3.203 6.066 1 78.38 15 PRO B O 1
ATOM 813 N N . TYR B 1 16 ? -16.969 -1.771 4.613 1 75.62 16 TYR B N 1
ATOM 814 C CA . TYR B 1 16 ? -16.484 -2.574 3.5 1 75.62 16 TYR B CA 1
ATOM 815 C C . TYR B 1 16 ? -15.461 -1.802 2.674 1 75.62 16 TYR B C 1
ATOM 817 O O . TYR B 1 16 ? -14.961 -2.303 1.664 1 75.62 16 TYR B O 1
ATOM 825 N N . HIS B 1 17 ? -15.172 -0.611 3.15 1 81.94 17 HIS B N 1
ATOM 826 C CA . HIS B 1 17 ? -14.336 0.218 2.293 1 81.94 17 HIS B CA 1
ATOM 827 C C . HIS B 1 17 ? -13.242 0.911 3.1 1 81.94 17 HIS B C 1
ATOM 829 O O . HIS B 1 17 ? -13.531 1.696 4.004 1 81.94 17 HIS B O 1
ATOM 835 N N . ASP B 1 18 ? -12.062 0.504 2.785 1 87.5 18 ASP B N 1
ATOM 836 C CA . ASP B 1 18 ? -10.898 1.205 3.316 1 87.5 18 ASP B CA 1
ATOM 837 C C . ASP B 1 18 ? -10.258 2.086 2.25 1 87.5 18 ASP B C 1
ATOM 839 O O . ASP B 1 18 ? -10.297 1.761 1.062 1 87.5 18 ASP B O 1
ATOM 843 N N . ASP B 1 19 ? -9.844 3.174 2.65 1 91.19 19 ASP B N 1
ATOM 844 C CA . ASP B 1 19 ? -9 4.059 1.85 1 91.19 19 ASP B CA 1
ATOM 845 C C . ASP B 1 19 ? -7.535 3.965 2.283 1 91.19 19 ASP B C 1
ATOM 847 O O . ASP B 1 19 ? -7.168 4.465 3.35 1 91.19 19 ASP B O 1
ATOM 851 N N . ILE B 1 20 ? -6.719 3.26 1.486 1 94.25 20 ILE B N 1
ATOM 852 C CA . ILE B 1 20 ? -5.32 3.01 1.824 1 94.25 20 ILE B CA 1
ATOM 853 C C . ILE B 1 20 ? -4.418 3.92 0.993 1 94.25 20 ILE B C 1
ATOM 855 O O . ILE B 1 20 ? -4.621 4.07 -0.213 1 94.25 20 ILE B O 1
ATOM 859 N N . LYS B 1 21 ? -3.516 4.535 1.707 1 95.75 21 LYS B N 1
ATOM 860 C CA . LYS B 1 21 ? -2.529 5.406 1.071 1 95.75 21 LYS B CA 1
ATOM 861 C C . LYS B 1 21 ? -1.113 4.875 1.285 1 95.75 21 LYS B C 1
ATOM 863 O O . LYS B 1 21 ? -0.721 4.578 2.416 1 95.75 21 LYS B O 1
ATOM 868 N N . HIS B 1 22 ? -0.419 4.715 0.169 1 97.25 22 HIS B N 1
ATOM 869 C CA . HIS B 1 22 ? 1.022 4.504 0.235 1 97.25 22 HIS B CA 1
ATOM 870 C C . HIS B 1 22 ? 1.769 5.832 0.337 1 97.25 22 HIS B C 1
ATOM 872 O O . HIS B 1 22 ? 1.796 6.609 -0.62 1 97.25 22 HIS B O 1
ATOM 878 N N . ILE B 1 23 ? 2.377 6.051 1.477 1 98.62 23 ILE B N 1
ATOM 879 C CA . ILE B 1 23 ? 2.994 7.348 1.741 1 98.62 23 ILE B CA 1
ATOM 880 C C . ILE B 1 23 ? 4.445 7.332 1.274 1 98.62 23 ILE B C 1
ATOM 882 O O . ILE B 1 23 ? 4.941 8.32 0.732 1 98.62 23 ILE B O 1
ATOM 886 N N . GLY B 1 24 ? 5.195 6.312 1.594 1 98.75 24 GLY B N 1
ATOM 887 C CA . GLY B 1 24 ? 6.582 6.266 1.156 1 98.75 24 GLY B CA 1
ATOM 888 C C . GLY B 1 24 ? 7.32 5.039 1.653 1 98.75 24 GLY B C 1
ATOM 889 O O . GLY B 1 24 ? 6.789 4.266 2.451 1 98.75 24 GLY B O 1
ATOM 890 N N . VAL B 1 25 ? 8.531 4.879 1.084 1 98.88 25 VAL B N 1
ATOM 891 C CA . VAL B 1 25 ? 9.469 3.84 1.492 1 98.88 25 VAL B CA 1
ATOM 892 C C . VAL B 1 25 ? 10.742 4.48 2.035 1 98.88 25 VAL B C 1
ATOM 894 O O . VAL B 1 25 ? 11.305 5.387 1.413 1 98.88 25 VAL B O 1
ATOM 897 N N . PHE B 1 26 ? 11.211 3.977 3.188 1 98.81 26 PHE B N 1
ATOM 898 C CA . PHE B 1 26 ? 12.32 4.621 3.881 1 98.81 26 PHE B CA 1
ATOM 899 C C . PHE B 1 26 ? 13.391 3.605 4.246 1 98.81 26 PHE B C 1
ATOM 901 O O . PHE B 1 26 ? 13.086 2.441 4.516 1 98.81 26 PHE B O 1
ATOM 908 N N . ALA B 1 27 ? 14.609 4.059 4.375 1 98.44 27 ALA B N 1
ATOM 909 C CA . ALA B 1 27 ? 15.758 3.191 4.641 1 98.44 27 ALA B CA 1
ATOM 910 C C . ALA B 1 27 ? 15.789 2.758 6.105 1 98.44 27 ALA B C 1
ATOM 912 O O . ALA B 1 27 ? 16.266 1.669 6.426 1 98.44 27 ALA B O 1
ATOM 913 N N . THR B 1 28 ? 15.32 3.633 7 1 98.56 28 THR B N 1
ATOM 914 C CA . THR B 1 28 ? 15.344 3.311 8.422 1 98.56 28 THR B CA 1
ATOM 915 C C . THR B 1 28 ? 13.977 3.533 9.055 1 98.56 28 THR B C 1
ATOM 917 O O . THR B 1 28 ? 13.164 4.297 8.531 1 98.56 28 THR B O 1
ATOM 920 N N . LEU B 1 29 ? 13.727 2.801 10.133 1 98.75 29 LEU B N 1
ATOM 921 C CA . LEU B 1 29 ? 12.516 3.02 10.906 1 98.75 29 LEU B CA 1
ATOM 922 C C . LEU B 1 29 ? 12.422 4.469 11.375 1 98.75 29 LEU B C 1
ATOM 924 O O . LEU B 1 29 ? 11.336 5.062 11.359 1 98.75 29 LEU B O 1
ATOM 928 N N . ALA B 1 30 ? 13.531 5.086 11.812 1 98.75 30 ALA B N 1
ATOM 929 C CA . ALA B 1 30 ? 13.578 6.469 12.281 1 98.75 30 ALA B CA 1
ATOM 930 C C . ALA B 1 30 ? 13.086 7.434 11.203 1 98.75 30 ALA B C 1
ATOM 932 O O . ALA B 1 30 ? 12.32 8.359 11.492 1 98.75 30 ALA B O 1
ATOM 933 N N . ASP B 1 31 ? 13.484 7.223 9.93 1 98.62 31 ASP B N 1
ATOM 934 C CA . ASP B 1 31 ? 13.055 8.078 8.828 1 98.62 31 ASP B CA 1
ATOM 935 C C . ASP B 1 31 ? 11.555 7.945 8.57 1 98.62 31 ASP B C 1
ATOM 937 O O . ASP B 1 31 ? 10.883 8.93 8.273 1 98.62 31 ASP B O 1
ATOM 941 N N . ALA B 1 32 ? 11.039 6.711 8.625 1 98.88 32 ALA B N 1
ATOM 942 C CA . ALA B 1 32 ? 9.609 6.488 8.438 1 98.88 32 ALA B CA 1
ATOM 943 C C . ALA B 1 32 ? 8.797 7.188 9.523 1 98.88 32 ALA B C 1
ATOM 945 O O . ALA B 1 32 ? 7.777 7.816 9.242 1 98.88 32 ALA B O 1
ATOM 946 N N . ARG B 1 33 ? 9.266 7.07 10.742 1 98.88 33 ARG B N 1
ATOM 947 C CA . ARG B 1 33 ? 8.586 7.715 11.859 1 98.88 33 ARG B CA 1
ATOM 948 C C . ARG B 1 33 ? 8.641 9.234 11.734 1 98.88 33 ARG B C 1
ATOM 950 O O . ARG B 1 33 ? 7.684 9.93 12.086 1 98.88 33 ARG B O 1
ATOM 957 N N . HIS B 1 34 ? 9.766 9.742 11.281 1 98.75 34 HIS B N 1
ATOM 958 C CA . HIS B 1 34 ? 9.875 11.18 11.039 1 98.75 34 HIS B CA 1
ATOM 959 C C . HIS B 1 34 ? 8.852 11.641 10.008 1 98.75 34 HIS B C 1
ATOM 961 O O . HIS B 1 34 ? 8.195 12.664 10.203 1 98.75 34 HIS B O 1
ATOM 967 N N . ALA B 1 35 ? 8.727 10.922 8.906 1 98.81 35 ALA B N 1
ATOM 968 C CA . ALA B 1 35 ? 7.73 11.227 7.883 1 98.81 35 ALA B CA 1
ATOM 969 C C . ALA B 1 35 ? 6.32 11.18 8.461 1 98.81 35 ALA B C 1
ATOM 971 O O . ALA B 1 35 ? 5.5 12.062 8.18 1 98.81 35 ALA B O 1
ATOM 972 N N . GLN B 1 36 ? 6.078 10.102 9.25 1 98.88 36 GLN B N 1
ATOM 973 C CA . GLN B 1 36 ? 4.793 10.008 9.938 1 98.88 36 GLN B CA 1
ATOM 974 C C . GLN B 1 36 ? 4.516 11.258 10.766 1 98.88 36 GLN B C 1
ATOM 976 O O . GLN B 1 36 ? 3.42 11.82 10.711 1 98.88 36 GLN B O 1
ATOM 981 N N . ALA B 1 37 ? 5.465 11.75 11.539 1 98.69 37 ALA B N 1
ATOM 982 C CA . ALA B 1 37 ? 5.332 12.922 12.398 1 98.69 37 ALA B CA 1
ATOM 983 C C . ALA B 1 37 ? 5.062 14.18 11.57 1 98.69 37 ALA B C 1
ATOM 985 O O . ALA B 1 37 ? 4.266 15.031 11.961 1 98.69 37 ALA B O 1
ATOM 986 N N . GLN B 1 38 ? 5.699 14.258 10.414 1 98.38 38 GLN B N 1
ATOM 987 C CA . GLN B 1 38 ? 5.516 15.406 9.531 1 98.38 38 GLN B CA 1
ATOM 988 C C . GLN B 1 38 ? 4.086 15.469 9 1 98.38 38 GLN B C 1
ATOM 990 O O . GLN B 1 38 ? 3.551 16.562 8.758 1 98.38 38 GLN B O 1
ATOM 995 N N . LEU B 1 39 ? 3.492 14.328 8.844 1 98.56 39 LEU B N 1
ATOM 996 C CA . LEU B 1 39 ? 2.178 14.281 8.219 1 98.56 39 LEU B CA 1
ATOM 997 C C . LEU B 1 39 ? 1.07 14.336 9.266 1 98.56 39 LEU B C 1
ATOM 999 O O . LEU B 1 39 ? -0.079 14.648 8.945 1 98.56 39 LEU B O 1
ATOM 1003 N N . SER B 1 40 ? 1.352 14.07 10.547 1 97.88 40 SER B N 1
ATOM 1004 C CA . SER B 1 40 ? 0.364 13.82 11.594 1 97.88 40 SER B CA 1
ATOM 1005 C C . SER B 1 40 ? -0.504 15.055 11.828 1 97.88 40 SER B C 1
ATOM 1007 O O . SER B 1 40 ? -1.638 14.938 12.297 1 97.88 40 SER B O 1
ATOM 1009 N N . ASP B 1 41 ? -0.028 16.266 11.453 1 96.69 41 ASP B N 1
ATOM 1010 C CA . ASP B 1 41 ? -0.825 17.453 11.703 1 96.69 41 ASP B CA 1
ATOM 1011 C C . ASP B 1 41 ? -1.466 17.969 10.422 1 96.69 41 ASP B C 1
ATOM 1013 O O . ASP B 1 41 ? -2.156 18.984 10.43 1 96.69 41 ASP B O 1
ATOM 1017 N N . LYS B 1 42 ? -1.255 17.328 9.312 1 97 42 LYS B N 1
ATOM 1018 C CA . LYS B 1 42 ? -1.799 17.75 8.023 1 97 42 LYS B CA 1
ATOM 1019 C C . LYS B 1 42 ? -3.281 17.406 7.918 1 97 42 LYS B C 1
ATOM 1021 O O . LYS B 1 42 ? -3.742 16.438 8.516 1 97 42 LYS B O 1
ATOM 1026 N N . PRO B 1 43 ? -4.031 18.172 7.074 1 95.31 43 PRO B N 1
ATOM 1027 C CA . PRO B 1 43 ? -5.445 17.875 6.855 1 95.31 43 PRO B CA 1
ATOM 1028 C C . PRO B 1 43 ? -5.672 16.406 6.457 1 95.31 43 PRO B C 1
ATOM 1030 O O . PRO B 1 43 ? -4.91 15.859 5.66 1 95.31 43 PRO B O 1
ATOM 1033 N N . GLY B 1 44 ? -6.734 15.797 7.027 1 94.69 44 GLY B N 1
ATOM 1034 C CA . GLY B 1 44 ? -7.008 14.391 6.789 1 94.69 44 GLY B CA 1
ATOM 1035 C C . GLY B 1 44 ? -6.289 13.469 7.762 1 94.69 44 GLY B C 1
ATOM 1036 O O . GLY B 1 44 ? -6.926 12.758 8.539 1 94.69 44 GLY B O 1
ATOM 1037 N N . PHE B 1 45 ? -4.969 13.57 7.793 1 97.06 45 PHE B N 1
ATOM 1038 C CA . PHE B 1 45 ? -4.156 12.727 8.664 1 97.06 45 PHE B CA 1
ATOM 1039 C C . PHE B 1 45 ? -4.418 13.047 10.125 1 97.06 45 PHE B C 1
ATOM 1041 O O . PHE B 1 45 ? -4.492 12.148 10.961 1 97.06 45 PHE B O 1
ATOM 1048 N N . ARG B 1 46 ? -4.609 14.328 10.375 1 95.75 46 ARG B N 1
ATOM 1049 C CA . ARG B 1 46 ? -4.812 14.758 11.758 1 95.75 46 ARG B CA 1
ATOM 1050 C C . ARG B 1 46 ? -6.156 14.258 12.289 1 95.75 46 ARG B C 1
ATOM 1052 O O . ARG B 1 46 ? -6.328 14.102 13.5 1 95.75 46 ARG B O 1
ATOM 1059 N N . ASP B 1 47 ? -7.117 14.008 11.391 1 94.12 47 ASP B N 1
ATOM 1060 C CA . ASP B 1 47 ? -8.453 13.547 11.766 1 94.12 47 ASP B CA 1
ATOM 1061 C C . ASP B 1 47 ? -8.477 12.031 11.969 1 94.12 47 ASP B C 1
ATOM 1063 O O . ASP B 1 47 ? -9.406 11.5 12.578 1 94.12 47 ASP B O 1
ATOM 1067 N N . TYR B 1 48 ? -7.504 11.344 11.43 1 95.31 48 TYR B N 1
ATOM 1068 C CA . TYR B 1 48 ? -7.41 9.891 11.531 1 95.31 48 TYR B CA 1
ATOM 1069 C C . TYR B 1 48 ? -6.012 9.461 11.953 1 95.31 48 TYR B C 1
ATOM 1071 O O . TYR B 1 48 ? -5.348 8.695 11.25 1 95.31 48 TYR B O 1
ATOM 1079 N N . PRO B 1 49 ? -5.508 9.883 13.172 1 96.81 49 PRO B N 1
ATOM 1080 C CA . PRO B 1 49 ? -4.121 9.672 13.586 1 96.81 49 PRO B CA 1
ATOM 1081 C C . PRO B 1 49 ? -3.783 8.195 13.766 1 96.81 49 PRO B C 1
ATOM 1083 O O . PRO B 1 49 ? -2.619 7.805 13.648 1 96.81 49 PRO B O 1
ATOM 1086 N N . ASP B 1 50 ? -4.793 7.352 13.961 1 97.25 50 ASP B N 1
ATOM 1087 C CA . ASP B 1 50 ? -4.551 5.938 14.219 1 97.25 50 ASP B CA 1
ATOM 1088 C C . ASP B 1 50 ? -4.434 5.152 12.914 1 97.25 50 ASP B C 1
ATOM 1090 O O . ASP B 1 50 ? -4.195 3.945 12.93 1 97.25 50 ASP B O 1
ATOM 1094 N N . GLY B 1 51 ? -4.57 5.82 11.828 1 97.81 51 GLY B N 1
ATOM 1095 C CA . GLY B 1 51 ? -4.555 5.164 10.531 1 97.81 51 GLY B CA 1
ATOM 1096 C C . GLY B 1 51 ? -3.154 4.891 10.023 1 97.81 51 GLY B C 1
ATOM 1097 O O . GLY B 1 51 ? -2.973 4.137 9.062 1 97.81 51 GLY B O 1
ATOM 1098 N N . PHE B 1 52 ? -2.135 5.438 10.703 1 98.75 52 PHE B N 1
ATOM 1099 C CA . PHE B 1 52 ? -0.765 5.266 10.242 1 98.75 52 PHE B CA 1
ATOM 1100 C C . PHE B 1 52 ? -0.253 3.867 10.57 1 98.75 52 PHE B C 1
ATOM 1102 O O . PHE B 1 52 ? -0.532 3.338 11.648 1 98.75 52 PHE B O 1
ATOM 1109 N N . TYR B 1 53 ? 0.488 3.35 9.656 1 98.5 53 TYR B N 1
ATOM 1110 C CA . TYR B 1 53 ? 1.213 2.117 9.945 1 98.5 53 TYR B CA 1
ATOM 1111 C C . TYR B 1 53 ? 2.578 2.115 9.266 1 98.5 53 TYR B C 1
ATOM 1113 O O . TYR B 1 53 ? 2.781 2.812 8.266 1 98.5 53 TYR B O 1
ATOM 1121 N N . ILE B 1 54 ? 3.467 1.373 9.82 1 98.81 54 ILE B N 1
ATOM 1122 C CA . ILE B 1 54 ? 4.797 1.14 9.273 1 98.81 54 ILE B CA 1
ATOM 1123 C C . ILE B 1 54 ? 5.074 -0.361 9.211 1 98.81 54 ILE B C 1
ATOM 1125 O O . ILE B 1 54 ? 4.965 -1.062 10.219 1 98.81 54 ILE B O 1
ATOM 1129 N N . ASP B 1 55 ? 5.422 -0.8 8.016 1 98.56 55 ASP B N 1
ATOM 1130 C CA . ASP B 1 55 ? 5.777 -2.203 7.824 1 98.56 55 ASP B CA 1
ATOM 1131 C C . ASP B 1 55 ? 7.262 -2.355 7.508 1 98.56 55 ASP B C 1
ATOM 1133 O O . ASP B 1 55 ? 7.773 -1.725 6.582 1 98.56 55 ASP B O 1
ATOM 1137 N N . LYS B 1 56 ? 7.918 -3.166 8.344 1 98.75 56 LYS B N 1
ATOM 1138 C CA . LYS B 1 56 ? 9.273 -3.578 7.969 1 98.75 56 LYS B CA 1
ATOM 1139 C C . LYS B 1 56 ? 9.242 -4.594 6.832 1 98.75 56 LYS B C 1
ATOM 1141 O O . LYS B 1 56 ? 8.625 -5.656 6.957 1 98.75 56 LYS B O 1
ATOM 1146 N N . CYS B 1 57 ? 9.875 -4.27 5.715 1 98.69 57 CYS B N 1
ATOM 1147 C CA . CYS B 1 57 ? 9.812 -5.094 4.516 1 98.69 57 CYS B CA 1
ATOM 1148 C C . CYS B 1 57 ? 11.195 -5.629 4.152 1 98.69 57 CYS B C 1
ATOM 1150 O O . CYS B 1 57 ? 12.141 -4.855 3.982 1 98.69 57 CYS B O 1
ATOM 1152 N N . GLU B 1 58 ? 11.359 -6.902 4.055 1 98.81 58 GLU B N 1
ATOM 1153 C CA . GLU B 1 58 ? 12.562 -7.484 3.479 1 98.81 58 GLU B CA 1
ATOM 1154 C C . GLU B 1 58 ? 12.594 -7.309 1.964 1 98.81 58 GLU B C 1
ATOM 1156 O O . GLU B 1 58 ? 11.656 -7.703 1.27 1 98.81 58 GLU B O 1
ATOM 1161 N N . ILE B 1 59 ? 13.672 -6.699 1.511 1 98.69 59 ILE B N 1
ATOM 1162 C CA . ILE B 1 59 ? 13.789 -6.465 0.075 1 98.69 59 ILE B CA 1
ATOM 1163 C C . ILE B 1 59 ? 13.852 -7.805 -0.661 1 98.69 59 ILE B C 1
ATOM 1165 O O . ILE B 1 59 ? 14.633 -8.68 -0.299 1 98.69 59 ILE B O 1
ATOM 1169 N N . GLY B 1 60 ? 12.961 -8 -1.61 1 98.56 60 GLY B N 1
ATOM 1170 C CA . GLY B 1 60 ? 12.977 -9.188 -2.445 1 98.56 60 GLY B CA 1
ATOM 1171 C C . GLY B 1 60 ? 11.984 -10.242 -1.998 1 98.56 60 GLY B C 1
ATOM 1172 O O . GLY B 1 60 ? 11.773 -11.242 -2.693 1 98.56 60 GLY B O 1
ATOM 1173 N N . ARG B 1 61 ? 11.438 -10.078 -0.81 1 98.56 61 ARG B N 1
ATOM 1174 C CA . ARG B 1 61 ? 10.453 -11.047 -0.328 1 98.56 61 ARG B CA 1
ATOM 1175 C C . ARG B 1 61 ? 9.141 -10.93 -1.104 1 98.56 61 ARG B C 1
ATOM 1177 O O . ARG B 1 61 ? 8.617 -9.828 -1.286 1 98.56 61 ARG B O 1
ATOM 1184 N N . ILE B 1 62 ? 8.672 -12.07 -1.545 1 98.44 62 ILE B N 1
ATOM 1185 C CA . ILE B 1 62 ? 7.391 -12.125 -2.246 1 98.44 62 ILE B CA 1
ATOM 1186 C C . ILE B 1 62 ? 6.289 -12.547 -1.276 1 98.44 62 ILE B C 1
ATOM 1188 O O . ILE B 1 62 ? 6.281 -13.68 -0.793 1 98.44 62 ILE B O 1
ATOM 1192 N N . ASN B 1 63 ? 5.375 -11.695 -0.958 1 98.19 63 ASN B N 1
ATOM 1193 C CA . ASN B 1 63 ? 4.176 -12.039 -0.204 1 98.19 63 ASN B CA 1
ATOM 1194 C C . ASN B 1 63 ? 3.053 -12.516 -1.123 1 98.19 63 ASN B C 1
ATOM 1196 O O . ASN B 1 63 ? 3.125 -12.344 -2.342 1 98.19 63 ASN B O 1
ATOM 1200 N N . TRP B 1 64 ? 2.049 -13.328 -0.534 1 97.44 64 TRP B N 1
ATOM 1201 C CA . TRP B 1 64 ? 0.919 -13.859 -1.287 1 97.44 64 TRP B CA 1
ATOM 1202 C C . TRP B 1 64 ? 1.384 -14.906 -2.295 1 97.44 64 TRP B C 1
ATOM 1204 O O . TRP B 1 64 ? 0.807 -15.039 -3.377 1 97.44 64 TRP B O 1
ATOM 1214 N N . SER B 1 65 ? 2.465 -15.555 -1.979 1 97 65 SER B N 1
ATOM 1215 C CA . SER B 1 65 ? 3.109 -16.438 -2.938 1 97 65 SER B CA 1
ATOM 1216 C C . SER B 1 65 ? 2.182 -17.594 -3.336 1 97 65 SER B C 1
ATOM 1218 O O . SER B 1 65 ? 2.34 -18.172 -4.41 1 97 65 SER B O 1
ATOM 1220 N N . ASP B 1 66 ? 1.101 -17.859 -2.531 1 95.81 66 ASP B N 1
ATOM 1221 C CA . ASP B 1 66 ? 0.152 -18.922 -2.846 1 95.81 66 ASP B CA 1
ATOM 1222 C C . ASP B 1 66 ? -1.072 -18.375 -3.572 1 95.81 66 ASP B C 1
ATOM 1224 O O . ASP B 1 66 ? -1.957 -19.125 -3.975 1 95.81 66 ASP B O 1
ATOM 1228 N N . GLY B 1 67 ? -1.107 -17.062 -3.697 1 96.38 67 GLY B N 1
ATOM 1229 C CA . GLY B 1 67 ? -2.258 -16.406 -4.301 1 96.38 67 GLY B CA 1
ATOM 1230 C C . GLY B 1 67 ? -3.336 -16.047 -3.293 1 96.38 67 GLY B C 1
ATOM 1231 O O . GLY B 1 67 ? -3.051 -15.875 -2.105 1 96.38 67 GLY B O 1
ATOM 1232 N N . PHE B 1 68 ? -4.516 -15.664 -3.705 1 94.38 68 PHE B N 1
ATOM 1233 C CA . PHE B 1 68 ? -5.676 -15.367 -2.871 1 94.38 68 PHE B CA 1
ATOM 1234 C C . PHE B 1 68 ? -6.945 -15.953 -3.48 1 94.38 68 PHE B C 1
ATOM 1236 O O . PHE B 1 68 ? -7.008 -16.188 -4.688 1 94.38 68 PHE B O 1
ATOM 1243 N N . PHE B 1 69 ? -7.902 -16.203 -2.654 1 87.12 69 PHE B N 1
ATOM 1244 C CA . PHE B 1 69 ? -9.094 -16.922 -3.088 1 87.12 69 PHE B CA 1
ATOM 1245 C C . PHE B 1 69 ? -10.297 -15.992 -3.166 1 87.12 69 PHE B C 1
ATOM 1247 O O . PHE B 1 69 ? -10.445 -15.094 -2.334 1 87.12 69 PHE B O 1
ATOM 1254 N N . ASN B 1 70 ? -10.914 -16.172 -4.328 1 76.06 70 ASN B N 1
ATOM 1255 C CA . ASN B 1 70 ? -12.25 -15.617 -4.516 1 76.06 70 ASN B CA 1
ATOM 1256 C C . ASN B 1 70 ? -13.305 -16.719 -4.609 1 76.06 70 ASN B C 1
ATOM 1258 O O . ASN B 1 70 ? -13.32 -17.484 -5.57 1 76.06 70 ASN B O 1
ATOM 1262 N N . TRP B 1 71 ? -14.133 -16.875 -3.613 1 72.25 71 TRP B N 1
ATOM 1263 C CA . TRP B 1 71 ? -15.094 -17.969 -3.541 1 72.25 71 TRP B CA 1
ATOM 1264 C C . TRP B 1 71 ? -16.031 -17.953 -4.742 1 72.25 71 TRP B C 1
ATOM 1266 O O . TRP B 1 71 ? -16.391 -19.016 -5.273 1 72.25 71 TRP B O 1
ATOM 1276 N N . TYR B 1 72 ? -16.438 -16.859 -5.18 1 70.31 72 TYR B N 1
ATOM 1277 C CA . TYR B 1 72 ? -17.328 -16.75 -6.328 1 70.31 72 TYR B CA 1
ATOM 1278 C C . TYR B 1 72 ? -16.688 -17.359 -7.574 1 70.31 72 TYR B C 1
ATOM 1280 O O . TYR B 1 72 ? -17.344 -18.125 -8.305 1 70.31 72 TYR B O 1
ATOM 1288 N N . THR B 1 73 ? -15.484 -17.047 -7.766 1 65.31 73 THR B N 1
ATOM 1289 C CA . THR B 1 73 ? -14.82 -17.547 -8.969 1 65.31 73 THR B CA 1
ATOM 1290 C C . THR B 1 73 ? -14.461 -19.016 -8.805 1 65.31 73 THR B C 1
ATOM 1292 O O . THR B 1 73 ? -14.516 -19.781 -9.773 1 65.31 73 THR B O 1
ATOM 1295 N N . GLU B 1 74 ? -14.203 -19.312 -7.559 1 70.19 74 GLU B N 1
ATOM 1296 C CA . GLU B 1 74 ? -13.766 -20.688 -7.328 1 70.19 74 GLU B CA 1
ATOM 1297 C C . GLU B 1 74 ? -14.953 -21.656 -7.34 1 70.19 74 GLU B C 1
ATOM 1299 O O . GLU B 1 74 ? -14.844 -22.781 -7.84 1 70.19 74 GLU B O 1
ATOM 1304 N N . PHE B 1 75 ? -16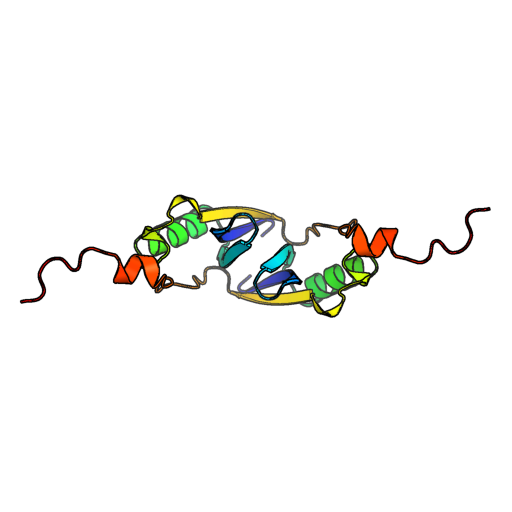.031 -21.188 -6.949 1 70.25 75 PHE B N 1
ATOM 1305 C CA . PHE B 1 75 ? -17.172 -22.094 -6.848 1 70.25 75 PHE B CA 1
ATOM 1306 C C . PHE B 1 75 ? -18.062 -22 -8.086 1 70.25 75 PHE B C 1
ATOM 1308 O O . PHE B 1 75 ? -18.797 -22.938 -8.406 1 70.25 75 PHE B O 1
ATOM 1315 N N . ALA B 1 76 ? -18.016 -20.906 -8.766 1 64.56 76 ALA B N 1
ATOM 1316 C CA . ALA B 1 76 ? -18.828 -20.75 -9.977 1 64.56 76 ALA B CA 1
ATOM 1317 C C . ALA B 1 76 ? -18.188 -21.469 -11.156 1 64.56 76 ALA B C 1
ATOM 1319 O O . ALA B 1 76 ? -18.797 -21.609 -12.219 1 64.56 76 ALA B O 1
ATOM 1320 N N . LYS B 1 77 ? -16.984 -21.703 -11 1 64.06 77 LYS B N 1
ATOM 1321 C CA . LYS B 1 77 ? -16.406 -22.453 -12.117 1 64.06 77 LYS B CA 1
ATOM 1322 C C . LYS B 1 77 ? -17.188 -23.75 -12.375 1 64.06 77 LYS B C 1
ATOM 1324 O O . LYS B 1 77 ? -17.562 -24.453 -11.438 1 64.06 77 LYS B O 1
ATOM 1329 N N . PRO B 1 78 ? -17.766 -23.828 -13.586 1 60.34 78 PRO B N 1
ATOM 1330 C CA . PRO B 1 78 ? -18.5 -25.062 -13.828 1 60.34 78 PRO B CA 1
ATOM 1331 C C . PRO B 1 78 ? -17.75 -26.297 -13.32 1 60.34 78 PRO B C 1
ATOM 1333 O O . PRO B 1 78 ? -16.531 -26.375 -13.43 1 60.34 78 PRO B O 1
ATOM 1336 N N . GLN B 1 79 ? -18.141 -26.781 -12.102 1 55.19 79 GLN B N 1
ATOM 1337 C CA . GLN B 1 79 ? -17.641 -28.078 -11.703 1 55.19 79 GLN B CA 1
ATOM 1338 C C . GLN B 1 79 ? -17.531 -29.031 -12.891 1 55.19 79 GLN B C 1
ATOM 1340 O O . GLN B 1 79 ? -18.562 -29.484 -13.414 1 55.19 79 GLN B O 1
ATOM 1345 N N . ASP B 1 80 ? -16.859 -28.75 -13.695 1 46.66 80 ASP B N 1
ATOM 1346 C CA . ASP B 1 80 ? -16.531 -29.688 -14.773 1 46.66 80 ASP B CA 1
ATOM 1347 C C . ASP B 1 80 ? -15.891 -30.953 -14.219 1 46.66 80 ASP B C 1
ATOM 1349 O O . ASP B 1 80 ? -14.922 -30.891 -13.461 1 46.66 80 ASP B O 1
ATOM 1353 N N . GLY B 1 81 ? -16.375 -32.156 -14.062 1 50.66 81 GLY B N 1
ATOM 1354 C CA . GLY B 1 81 ? -16.172 -33.625 -14.047 1 50.66 81 GLY B CA 1
ATOM 1355 C C . GLY B 1 81 ? -16.078 -34.188 -12.648 1 50.66 81 GLY B C 1
ATOM 1356 O O . GLY B 1 81 ? -15.25 -35.062 -12.383 1 50.66 81 GLY B O 1
ATOM 1357 N N . ALA B 1 82 ? -16.719 -33.781 -11.492 1 47.91 82 ALA B N 1
ATOM 1358 C CA . ALA B 1 82 ? -16.719 -34.812 -10.461 1 47.91 82 ALA B CA 1
ATOM 1359 C C . ALA B 1 82 ? -16.875 -36.219 -11.086 1 47.91 82 ALA B C 1
ATOM 1361 O O . ALA B 1 82 ? -17.672 -36.406 -12 1 47.91 82 ALA B O 1
ATOM 1362 N N . PRO B 1 83 ? -15.891 -37.25 -10.711 1 38.81 83 PRO B N 1
ATOM 1363 C CA . PRO B 1 83 ? -16.344 -38.594 -11.109 1 38.81 83 PRO B CA 1
ATOM 1364 C C . PRO B 1 83 ? -17.734 -38.938 -10.578 1 38.81 83 PRO B C 1
ATOM 1366 O O . PRO B 1 83 ? -18.188 -38.344 -9.594 1 38.81 83 PRO B O 1
#

Organism: NCBI:txid211502

Sequence (166 aa):
MKYVFLLGHVRQRSPYHDDIKHIGVFATLADARHAQAQLSDKPGFRDYPDGFYIDKCEIGRINWSDGFFNWYTEFAKPQDGAPMKYVFLLGHVRQRSPYHDDIKHIGVFATLADARHAQAQLSDKPGFRDYPDGFYIDKCEIGRINWSDGFFNWYTEFAKPQDGAP